Protein AF-A0A6A5AB65-F1 (afdb_monomer)

Nearest PDB structures (foldseek):
  9g6k-assembly1_Lv  TM=8.900E-01  e=3.664E-03  Toxoplasma gondii
  8oiq-assembly1_Bb  TM=7.845E-01  e=3.664E-03  Sus scrofa
  6i9r-assembly1_k  TM=7.928E-01  e=6.305E-03  Homo sapiens
  4v1a-assembly1_p  TM=8.082E-01  e=9.471E-03  Sus scrofa
  9g6k-assembly1_UE  TM=8.193E-01  e=3.936E-02  Toxoplasma gondii

Secondary structure (DSSP, 8-state):
-HHHHHHTT-SEEEEEE-TT-GGGHHHHHHHHHHHSHHHHTT-TT-EEEEEE--STTSPPB-

Organism: Aphanomyces astaci (NCBI:txid112090)

Sequence (62 aa):
MAAREIIRFLKKAEISFSSFDSRASGACEFYRQLNAGNTKKVNPKCEVVYTVTVHGKADPLI

Foldseek 3Di:
DVLLVVLLPAQEAEWEDAPPDPQCPVSVVSLVVCPDPVSCVNPVNYHYHYDYDPDPPDDIDD

Radius of gyration: 11.91 Å; Cα contacts (8 Å, |Δi|>4): 77; chains: 1; bounding box: 28×21×29 Å

Mean predicted aligned error: 6.68 Å

Structure (mmCIF, N/CA/C/O backbone):
data_AF-A0A6A5AB65-F1
#
_entry.id   AF-A0A6A5AB65-F1
#
loop_
_atom_site.group_PDB
_atom_site.id
_atom_site.type_symbol
_atom_site.label_atom_id
_atom_site.label_alt_id
_atom_site.label_comp_id
_atom_site.label_asym_id
_atom_site.label_entity_id
_atom_site.label_seq_id
_atom_site.pdbx_PDB_ins_code
_atom_site.Cartn_x
_atom_site.Cartn_y
_atom_site.Cartn_z
_atom_site.occupancy
_atom_site.B_iso_or_equiv
_atom_site.auth_seq_id
_atom_site.auth_comp_id
_atom_site.auth_asym_id
_atom_site.auth_atom_id
_atom_site.pdbx_PDB_model_num
ATOM 1 N N . MET A 1 1 ? -6.823 12.559 -1.387 1.00 48.47 1 MET A N 1
ATOM 2 C CA . MET A 1 1 ? -8.119 12.280 -0.718 1.00 48.47 1 MET A CA 1
ATOM 3 C C . MET A 1 1 ? -8.728 10.940 -1.133 1.00 48.47 1 MET A C 1
ATOM 5 O O . MET A 1 1 ? -9.287 10.290 -0.263 1.00 48.47 1 MET A O 1
ATOM 9 N N . ALA A 1 2 ? -8.565 10.483 -2.382 1.00 61.66 2 ALA A N 1
ATOM 10 C CA . ALA A 1 2 ? -9.174 9.242 -2.887 1.00 61.66 2 ALA A CA 1
ATOM 11 C C . ALA A 1 2 ? -8.881 7.971 -2.055 1.00 61.66 2 ALA A C 1
ATOM 13 O O . ALA A 1 2 ? -9.807 7.244 -1.712 1.00 61.66 2 ALA A O 1
ATOM 14 N N . ALA A 1 3 ? -7.630 7.730 -1.639 1.00 64.81 3 ALA A N 1
ATOM 15 C CA . ALA A 1 3 ? -7.267 6.501 -0.917 1.00 64.81 3 ALA A CA 1
ATOM 16 C C . ALA A 1 3 ? -7.984 6.321 0.441 1.00 64.81 3 ALA A C 1
ATOM 18 O O . ALA A 1 3 ? -8.255 5.195 0.851 1.00 64.81 3 ALA A O 1
ATOM 19 N N . ARG A 1 4 ? -8.327 7.419 1.138 1.00 68.75 4 ARG A N 1
ATOM 20 C CA . ARG A 1 4 ? -9.015 7.360 2.445 1.00 68.75 4 ARG A CA 1
ATOM 21 C C . ARG A 1 4 ? -10.473 6.932 2.319 1.00 68.75 4 ARG A C 1
ATOM 23 O O . ARG A 1 4 ? -10.976 6.271 3.220 1.00 68.75 4 ARG A O 1
ATOM 30 N N . GLU A 1 5 ? -11.135 7.312 1.233 1.00 78.12 5 GLU A N 1
ATOM 31 C CA . GLU A 1 5 ? -12.523 6.920 0.974 1.00 78.12 5 GLU A CA 1
ATOM 32 C C . GLU A 1 5 ? -12.594 5.457 0.521 1.00 78.12 5 GLU A C 1
ATOM 34 O O . GLU A 1 5 ? -13.459 4.713 0.972 1.00 78.12 5 GLU A O 1
ATOM 39 N N . ILE A 1 6 ? -11.616 5.016 -0.278 1.00 77.38 6 ILE A N 1
ATOM 40 C CA . ILE A 1 6 ? -11.528 3.638 -0.773 1.00 77.38 6 ILE A CA 1
ATOM 41 C C . ILE A 1 6 ? -11.224 2.657 0.372 1.00 77.38 6 ILE A C 1
ATOM 43 O O . ILE A 1 6 ? -11.893 1.633 0.499 1.00 77.38 6 ILE A O 1
ATOM 47 N N . ILE A 1 7 ? -10.267 2.971 1.258 1.00 82.25 7 ILE A N 1
ATOM 48 C CA . ILE A 1 7 ? -9.812 2.011 2.279 1.00 82.25 7 ILE A CA 1
ATOM 49 C C . ILE A 1 7 ? -10.889 1.639 3.308 1.00 82.25 7 ILE A C 1
ATOM 51 O O . ILE A 1 7 ? -10.792 0.582 3.926 1.00 82.25 7 ILE A O 1
ATOM 55 N N . ARG A 1 8 ? -11.925 2.469 3.499 1.00 82.44 8 ARG A N 1
ATOM 56 C CA . ARG A 1 8 ? -13.003 2.224 4.480 1.00 82.44 8 ARG A CA 1
ATOM 57 C C . ARG A 1 8 ? -13.695 0.880 4.287 1.00 82.44 8 ARG A C 1
ATOM 59 O O . ARG A 1 8 ? -14.110 0.272 5.267 1.00 82.44 8 ARG A O 1
ATOM 66 N N . PHE A 1 9 ? -13.801 0.431 3.040 1.00 83.75 9 PHE A N 1
ATOM 67 C CA . PHE A 1 9 ? -14.553 -0.767 2.668 1.00 83.75 9 PHE A CA 1
ATOM 68 C C . PHE A 1 9 ? -13.653 -1.930 2.243 1.00 83.75 9 PHE A C 1
ATOM 70 O O . PHE A 1 9 ? -14.140 -3.031 1.996 1.00 83.75 9 PHE A O 1
ATOM 77 N N . LEU A 1 10 ? -12.338 -1.707 2.164 1.00 85.50 10 LEU A N 1
ATOM 78 C CA . LEU A 1 10 ? -11.396 -2.739 1.757 1.00 85.50 10 LEU A CA 1
ATOM 79 C C . LEU A 1 10 ? -11.145 -3.732 2.893 1.00 85.50 10 LEU A C 1
ATOM 81 O O . LEU A 1 10 ? -10.824 -3.363 4.023 1.00 85.50 10 LEU A O 1
ATOM 85 N N . LYS A 1 11 ? -11.252 -5.020 2.561 1.00 88.19 11 LYS A N 1
ATOM 86 C CA . LYS A 1 11 ? -10.813 -6.119 3.429 1.00 88.19 11 LYS A CA 1
ATOM 87 C C . LYS A 1 11 ? -9.309 -6.363 3.285 1.00 88.19 11 LYS A C 1
ATOM 89 O O . LYS A 1 11 ? -8.619 -6.559 4.282 1.00 88.19 11 LYS A O 1
ATOM 94 N N . LYS A 1 12 ? -8.822 -6.347 2.044 1.00 88.25 12 LYS A N 1
ATOM 95 C CA . LYS A 1 12 ? -7.434 -6.620 1.676 1.00 88.25 12 LYS A CA 1
ATOM 96 C C . LYS A 1 12 ? -7.053 -5.793 0.449 1.00 88.25 12 LYS A C 1
ATOM 98 O O . LYS A 1 12 ? -7.889 -5.611 -0.432 1.00 88.25 12 LYS A O 1
ATOM 103 N N . ALA A 1 13 ? -5.815 -5.316 0.405 1.00 87.25 13 ALA A N 1
ATOM 104 C CA . ALA A 1 13 ? -5.198 -4.687 -0.756 1.00 87.25 13 ALA A CA 1
ATOM 105 C C . ALA A 1 13 ? -3.858 -5.378 -1.032 1.00 87.25 13 ALA A C 1
ATOM 107 O O . ALA A 1 13 ? -2.967 -5.363 -0.180 1.00 87.25 13 ALA A O 1
ATOM 108 N N . GLU A 1 14 ? -3.725 -5.996 -2.202 1.00 89.50 14 GLU A N 1
ATOM 109 C CA . GLU A 1 14 ? -2.490 -6.637 -2.651 1.00 89.50 14 GLU A CA 1
ATOM 110 C C . GLU A 1 14 ? -1.870 -5.775 -3.739 1.00 89.50 14 GLU A C 1
ATOM 112 O O . GLU A 1 14 ? -2.505 -5.495 -4.748 1.00 89.50 14 GLU A O 1
ATOM 117 N N . ILE A 1 15 ? -0.646 -5.314 -3.507 1.00 87.62 15 ILE A N 1
ATOM 118 C CA . ILE A 1 15 ? 0.028 -4.374 -4.396 1.00 87.62 15 ILE A CA 1
ATOM 119 C C . ILE A 1 15 ? 1.369 -4.970 -4.783 1.00 87.62 15 ILE A C 1
ATOM 121 O O . ILE A 1 15 ? 2.148 -5.387 -3.921 1.00 87.62 15 ILE A O 1
ATOM 125 N N . SER A 1 16 ? 1.650 -4.988 -6.082 1.00 87.62 16 SER A N 1
ATOM 126 C CA . SER A 1 16 ? 2.879 -5.559 -6.614 1.00 87.62 16 SER A CA 1
ATOM 127 C C . SER A 1 16 ? 3.506 -4.612 -7.627 1.00 87.62 16 SER A C 1
ATOM 129 O O . SER A 1 16 ? 2.914 -4.308 -8.662 1.00 87.62 16 SER A O 1
ATOM 131 N N . PHE A 1 17 ? 4.700 -4.111 -7.311 1.00 84.88 17 PHE A N 1
ATOM 132 C CA . PHE A 1 17 ? 5.468 -3.271 -8.225 1.00 84.88 17 PHE A CA 1
ATOM 133 C C . PHE A 1 17 ? 6.977 -3.391 -8.001 1.00 84.88 17 PHE A C 1
ATOM 135 O O . PHE A 1 17 ? 7.445 -3.841 -6.953 1.00 84.88 17 PHE A O 1
ATOM 142 N N . SER A 1 18 ? 7.740 -2.951 -9.004 1.00 83.25 18 SER A N 1
ATOM 143 C CA . SER A 1 18 ? 9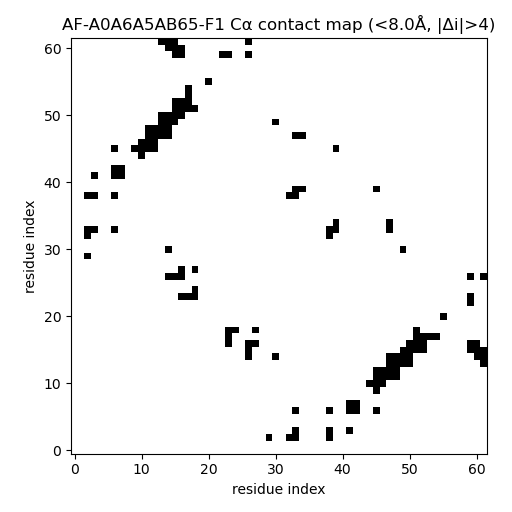.178 -2.714 -8.888 1.00 83.25 18 SER A CA 1
ATOM 144 C C . SER A 1 18 ? 9.435 -1.260 -8.514 1.00 83.25 18 SER A C 1
ATOM 146 O O . SER A 1 18 ? 9.040 -0.356 -9.249 1.00 83.25 18 SER A O 1
ATOM 148 N N . SER A 1 19 ? 10.157 -1.011 -7.419 1.00 77.19 19 SER A N 1
ATOM 149 C CA . SER A 1 19 ? 10.601 0.347 -7.054 1.00 77.19 19 SER A CA 1
ATOM 150 C C . SER A 1 19 ? 11.564 0.968 -8.073 1.00 77.19 19 SER A C 1
ATOM 152 O O . SER A 1 19 ? 11.821 2.167 -8.010 1.00 77.19 19 SER A O 1
ATOM 154 N N . PHE A 1 20 ? 12.113 0.157 -8.982 1.00 80.12 20 PHE A N 1
ATOM 155 C CA . PHE A 1 20 ? 13.027 0.591 -10.036 1.00 80.12 20 PHE A CA 1
ATOM 156 C C . PHE A 1 20 ? 12.317 0.838 -11.378 1.00 80.12 20 PHE A C 1
ATOM 158 O O . PHE A 1 20 ? 12.945 1.353 -12.299 1.00 80.12 20 PHE A O 1
ATOM 165 N N . ASP A 1 21 ? 11.029 0.487 -11.511 1.00 79.88 21 ASP A N 1
ATOM 166 C CA . ASP A 1 21 ? 10.251 0.750 -12.728 1.00 79.88 21 ASP A CA 1
ATOM 167 C C . ASP A 1 21 ? 9.608 2.143 -12.656 1.00 79.88 21 ASP A C 1
ATOM 169 O O . ASP A 1 21 ? 8.745 2.414 -11.818 1.00 79.88 21 ASP A O 1
ATOM 173 N N . SER A 1 22 ? 10.006 3.035 -13.565 1.00 81.25 22 SER A N 1
ATOM 174 C CA . SER A 1 22 ? 9.473 4.399 -13.652 1.00 81.25 22 SER A CA 1
ATOM 175 C C . SER A 1 22 ? 7.979 4.444 -13.996 1.00 81.25 22 SER A C 1
ATOM 177 O O . SER A 1 22 ? 7.292 5.400 -13.625 1.00 81.25 22 SER A O 1
ATOM 179 N N . ARG A 1 23 ? 7.444 3.397 -14.640 1.00 82.94 23 ARG A N 1
ATOM 180 C CA . ARG A 1 23 ? 6.014 3.257 -14.962 1.00 82.94 23 ARG A CA 1
ATOM 181 C C . ARG A 1 23 ? 5.173 2.917 -13.733 1.00 82.94 23 ARG A C 1
ATOM 183 O O . ARG A 1 23 ? 3.973 3.168 -13.722 1.00 82.94 23 ARG A O 1
ATOM 190 N N . ALA A 1 24 ? 5.797 2.391 -12.680 1.00 83.38 24 ALA A N 1
ATOM 191 C CA . ALA A 1 24 ? 5.127 2.016 -11.440 1.00 83.38 24 ALA A CA 1
ATOM 192 C C . ALA A 1 24 ? 5.082 3.143 -10.391 1.00 83.38 24 ALA A C 1
ATOM 194 O O . ALA A 1 24 ? 4.693 2.909 -9.244 1.00 83.38 24 ALA A O 1
ATOM 195 N N . SER A 1 25 ? 5.446 4.375 -10.765 1.00 84.50 25 SER A N 1
ATOM 196 C CA . SER A 1 25 ? 5.407 5.549 -9.882 1.00 84.50 25 SER A CA 1
ATOM 197 C C . SER A 1 25 ? 4.032 5.743 -9.225 1.00 84.50 25 SER A C 1
ATOM 199 O O . SER A 1 25 ? 3.958 5.924 -8.010 1.00 84.50 25 SER A O 1
ATOM 201 N N . GLY A 1 26 ? 2.945 5.578 -9.987 1.00 85.94 2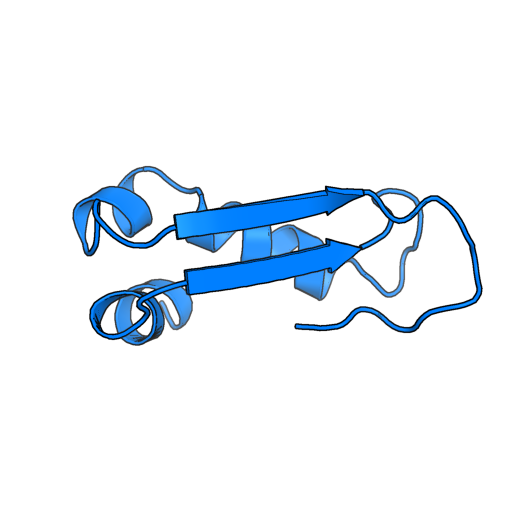6 GLY A N 1
ATOM 202 C CA . GLY A 1 26 ? 1.576 5.643 -9.466 1.00 85.94 26 GLY A CA 1
ATOM 203 C C . GLY A 1 26 ? 1.257 4.556 -8.431 1.00 85.94 26 GLY A C 1
ATOM 204 O O . GLY A 1 26 ? 0.701 4.858 -7.375 1.00 85.94 26 GLY A O 1
ATOM 205 N N . ALA A 1 27 ? 1.666 3.306 -8.676 1.00 85.19 27 ALA A N 1
ATOM 206 C CA . ALA A 1 27 ? 1.476 2.200 -7.731 1.00 85.19 27 ALA A CA 1
ATOM 207 C C . ALA A 1 27 ? 2.280 2.412 -6.434 1.00 85.19 27 ALA A C 1
ATOM 209 O O . ALA A 1 27 ? 1.790 2.144 -5.334 1.00 85.19 27 ALA A O 1
ATOM 210 N N . CYS A 1 28 ? 3.490 2.967 -6.550 1.00 87.19 28 CYS A N 1
ATOM 211 C CA . CYS A 1 28 ? 4.332 3.325 -5.411 1.00 87.19 28 CYS A CA 1
ATOM 212 C C . CYS A 1 28 ? 3.689 4.416 -4.544 1.00 87.19 28 CYS A C 1
ATOM 214 O O . CYS A 1 28 ? 3.624 4.286 -3.317 1.00 87.19 28 CYS A O 1
ATOM 216 N N . GLU A 1 29 ? 3.163 5.477 -5.159 1.00 87.69 29 GLU A N 1
ATOM 217 C CA . GLU A 1 29 ? 2.450 6.533 -4.437 1.00 87.69 29 GLU A CA 1
ATOM 218 C C . GLU A 1 29 ? 1.149 6.033 -3.809 1.00 87.69 29 GLU A C 1
ATOM 220 O O . GLU A 1 29 ? 0.850 6.373 -2.661 1.00 87.69 29 GLU A O 1
ATOM 225 N N . PHE A 1 30 ? 0.406 5.179 -4.511 1.00 86.94 30 PHE A N 1
ATOM 226 C CA . PHE A 1 30 ? -0.806 4.559 -3.990 1.00 86.94 30 PHE A CA 1
ATOM 227 C C . PHE A 1 30 ? -0.519 3.709 -2.745 1.00 86.94 30 PHE A C 1
ATOM 229 O O . PHE A 1 30 ? -1.158 3.893 -1.705 1.00 86.94 30 PHE A O 1
ATOM 236 N N . TYR A 1 31 ? 0.513 2.861 -2.798 1.00 88.00 31 TYR A N 1
ATOM 237 C CA . TYR A 1 31 ? 0.971 2.088 -1.645 1.00 88.00 31 TYR A CA 1
ATOM 238 C C . TYR A 1 31 ? 1.376 2.987 -0.470 1.00 88.00 31 TYR A C 1
ATOM 240 O O . TYR A 1 31 ? 0.955 2.749 0.664 1.00 88.00 31 TYR A O 1
ATOM 248 N N . ARG A 1 32 ? 2.129 4.067 -0.723 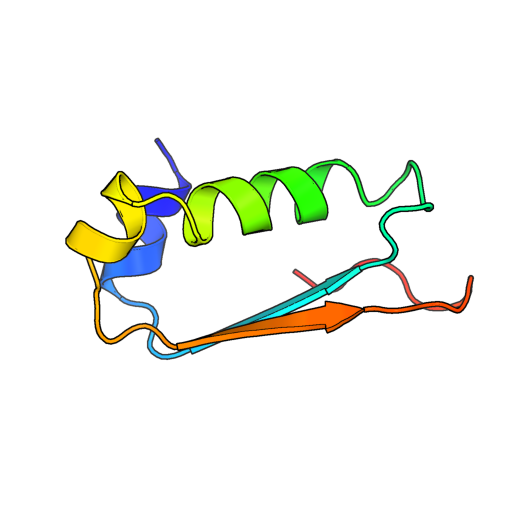1.00 88.62 32 ARG A N 1
ATOM 249 C CA . ARG A 1 32 ? 2.499 5.044 0.319 1.00 88.62 32 ARG A CA 1
ATOM 250 C C . ARG A 1 32 ? 1.270 5.673 0.972 1.00 88.62 32 ARG A C 1
ATOM 252 O O . ARG A 1 32 ? 1.239 5.815 2.193 1.00 88.62 32 ARG A O 1
ATOM 259 N N . GLN A 1 33 ? 0.250 6.024 0.189 1.00 89.06 33 GLN A N 1
ATOM 260 C CA . GLN A 1 33 ? -0.986 6.602 0.717 1.00 89.06 33 GLN A CA 1
ATOM 261 C C . GLN A 1 33 ? -1.805 5.597 1.533 1.00 89.06 33 GLN A C 1
ATOM 263 O O . GLN A 1 33 ? -2.362 5.983 2.562 1.00 89.06 33 GLN A O 1
ATOM 268 N N . LEU A 1 34 ? -1.860 4.326 1.126 1.00 86.44 34 LEU A N 1
ATOM 269 C CA . LEU A 1 34 ? -2.539 3.267 1.879 1.00 86.44 34 LEU A CA 1
ATOM 270 C C . LEU A 1 34 ? -1.838 2.953 3.203 1.00 86.44 34 LEU A C 1
ATOM 272 O O . LEU A 1 34 ? -2.498 2.767 4.224 1.00 86.44 34 LEU 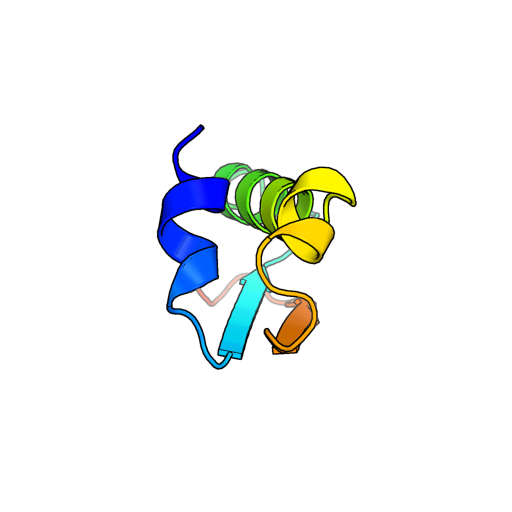A O 1
ATOM 276 N N . ASN A 1 35 ? -0.504 2.953 3.206 1.00 86.81 35 ASN A N 1
ATOM 277 C CA . ASN A 1 35 ? 0.283 2.679 4.406 1.00 86.81 35 ASN A CA 1
ATOM 278 C C . ASN A 1 35 ? 0.434 3.896 5.334 1.00 86.81 35 ASN A C 1
ATOM 280 O O . ASN A 1 35 ? 0.894 3.749 6.469 1.00 86.81 35 ASN A O 1
ATOM 284 N N . ALA A 1 36 ? 0.041 5.091 4.882 1.00 88.25 36 ALA A N 1
ATOM 285 C CA . ALA A 1 36 ? 0.095 6.301 5.687 1.00 88.25 36 ALA A CA 1
ATOM 286 C C . ALA A 1 36 ? -0.730 6.146 6.974 1.00 88.25 36 ALA A C 1
ATOM 288 O O . ALA A 1 36 ? -1.861 5.651 6.962 1.00 88.25 36 ALA A O 1
ATOM 289 N N . GLY A 1 37 ? -0.199 6.641 8.096 1.00 85.69 37 GLY A N 1
ATOM 290 C CA . GLY A 1 37 ? -0.847 6.502 9.405 1.00 85.69 37 GLY A CA 1
ATOM 291 C C . GLY A 1 37 ? -2.273 7.065 9.443 1.00 85.69 37 GLY A C 1
ATOM 292 O O . GLY A 1 37 ? -3.155 6.483 10.067 1.00 85.69 37 GLY A O 1
ATOM 293 N N . ASN A 1 38 ? -2.541 8.148 8.710 1.00 85.88 38 ASN A N 1
ATOM 294 C CA . ASN A 1 38 ? -3.880 8.738 8.609 1.00 85.88 38 ASN A CA 1
ATOM 295 C C . ASN A 1 38 ? -4.887 7.848 7.866 1.00 85.88 38 ASN A C 1
ATOM 297 O O . ASN A 1 38 ? -6.086 7.966 8.108 1.00 85.88 38 ASN A O 1
ATOM 301 N N . THR A 1 39 ? -4.411 6.978 6.978 1.00 84.00 39 THR A N 1
ATOM 302 C CA . THR A 1 39 ? -5.224 6.040 6.198 1.00 84.00 39 THR A CA 1
ATOM 303 C C . THR A 1 39 ? -5.436 4.744 6.984 1.00 84.00 39 THR A C 1
ATOM 305 O O . THR A 1 39 ? -6.571 4.290 7.105 1.00 84.00 39 THR A O 1
ATOM 308 N N . LYS A 1 40 ? -4.400 4.235 7.671 1.00 83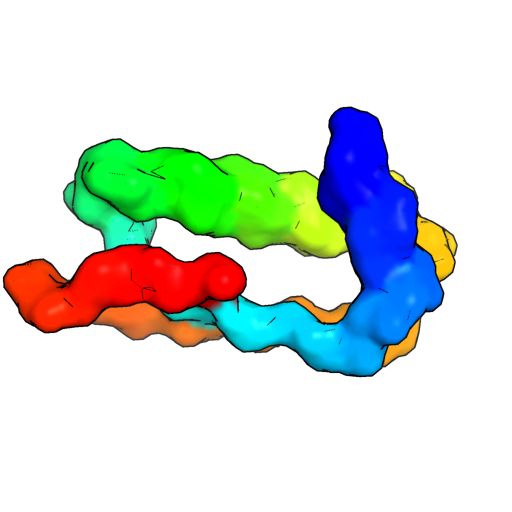.69 40 LYS A N 1
ATOM 309 C CA . LYS A 1 40 ? -4.540 3.117 8.626 1.00 83.69 40 LYS A CA 1
ATOM 310 C C . LYS A 1 40 ? -5.492 3.417 9.780 1.00 83.69 40 LYS A C 1
ATOM 312 O O . LYS A 1 40 ? -6.210 2.530 10.217 1.00 83.69 40 LYS A O 1
ATOM 317 N N . LYS A 1 41 ? -5.547 4.665 10.257 1.00 87.50 41 LYS A N 1
ATOM 318 C CA . LYS A 1 41 ? -6.525 5.083 11.279 1.00 87.50 41 LYS A CA 1
ATOM 319 C C . LYS A 1 41 ? -7.978 4.930 10.816 1.00 87.50 41 LYS A C 1
ATOM 321 O O . LYS A 1 41 ? -8.850 4.739 11.652 1.00 87.50 41 LYS A O 1
ATOM 326 N N . VAL A 1 42 ? -8.238 5.034 9.511 1.00 88.00 42 VAL A N 1
ATOM 327 C CA . VAL A 1 42 ? -9.592 4.923 8.946 1.00 88.00 42 VAL A CA 1
ATOM 328 C C . VAL A 1 42 ? -10.041 3.466 8.869 1.00 88.00 42 VAL A C 1
ATOM 330 O O . VAL A 1 42 ? -11.193 3.176 9.169 1.00 88.00 42 VAL A O 1
ATOM 333 N N . ASN A 1 43 ? -9.141 2.552 8.501 1.00 86.25 43 ASN A N 1
ATOM 334 C CA . ASN A 1 43 ? -9.417 1.121 8.529 1.00 86.25 43 ASN A CA 1
ATOM 335 C C . ASN A 1 43 ? -8.183 0.337 9.012 1.00 86.25 43 ASN A C 1
ATOM 337 O O . ASN A 1 43 ? -7.379 -0.117 8.195 1.00 86.25 43 ASN A O 1
ATOM 341 N N . PRO A 1 44 ? -8.027 0.151 10.336 1.00 85.75 44 PRO A N 1
ATOM 342 C CA . PRO A 1 44 ? -6.872 -0.547 10.900 1.00 85.75 44 PRO A CA 1
ATOM 343 C C . PRO A 1 44 ? -6.901 -2.059 10.648 1.00 85.75 44 PRO A C 1
ATOM 345 O O . PRO A 1 44 ? -5.902 -2.729 10.883 1.00 85.75 44 PRO A O 1
ATOM 348 N N . LYS A 1 45 ? -8.039 -2.600 10.192 1.00 87.00 45 LYS A N 1
ATOM 349 C CA . LYS A 1 45 ? -8.226 -4.026 9.897 1.00 87.00 45 LYS A CA 1
ATOM 350 C C . LYS A 1 45 ? -7.940 -4.371 8.434 1.00 87.00 45 LYS A C 1
ATOM 352 O O . LYS A 1 45 ? -7.936 -5.550 8.099 1.00 87.00 45 LYS A O 1
ATOM 357 N N . CYS A 1 46 ? -7.733 -3.372 7.574 1.00 86.00 46 CYS A N 1
ATOM 358 C CA . CYS A 1 46 ? -7.381 -3.602 6.179 1.00 86.00 46 CYS A CA 1
ATOM 359 C C . CYS A 1 46 ? -5.974 -4.193 6.099 1.00 86.00 46 CYS A C 1
ATOM 361 O O . CYS A 1 46 ? -4.994 -3.553 6.488 1.00 86.00 46 CYS A O 1
ATOM 363 N N . GLU A 1 47 ? -5.870 -5.397 5.552 1.00 88.62 47 GLU A N 1
ATOM 364 C CA . GLU A 1 47 ? -4.585 -6.033 5.300 1.00 88.62 47 GLU A CA 1
ATOM 365 C C . GLU A 1 47 ? -3.985 -5.463 4.007 1.00 88.62 47 GLU A C 1
ATOM 367 O O . GLU A 1 47 ? -4.563 -5.601 2.931 1.00 88.62 47 GLU A O 1
ATOM 372 N N . VAL A 1 48 ? -2.843 -4.780 4.111 1.00 87.12 48 VAL A N 1
ATOM 373 C CA . VAL A 1 48 ? -2.115 -4.232 2.957 1.00 87.12 48 VAL A CA 1
ATOM 374 C C . VAL A 1 48 ? -0.865 -5.076 2.747 1.00 87.12 48 VAL A C 1
ATOM 376 O O . VAL A 1 48 ? 0.063 -5.015 3.553 1.00 87.12 48 VAL A O 1
ATOM 379 N N . VAL A 1 49 ? -0.849 -5.861 1.673 1.00 88.88 49 VAL A N 1
ATOM 380 C CA . VAL A 1 49 ? 0.256 -6.756 1.314 1.00 88.88 49 VAL A CA 1
ATOM 381 C C . VAL A 1 49 ? 1.024 -6.139 0.153 1.00 88.88 49 VAL A C 1
ATOM 383 O O . VAL A 1 49 ? 0.449 -5.865 -0.898 1.00 88.88 49 VAL A O 1
ATOM 386 N N . TYR A 1 50 ? 2.325 -5.921 0.340 1.00 86.94 50 TYR A N 1
ATOM 387 C CA . TYR A 1 50 ? 3.217 -5.434 -0.710 1.00 86.94 50 TYR A CA 1
ATOM 388 C C . TYR A 1 50 ? 4.174 -6.536 -1.153 1.00 86.94 50 TYR A C 1
ATOM 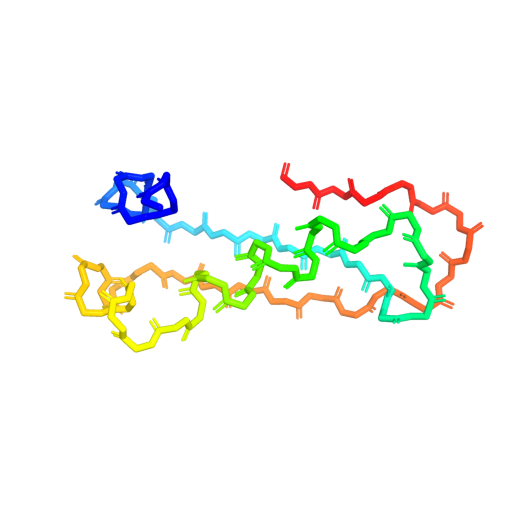390 O O . TYR A 1 50 ? 4.956 -7.040 -0.347 1.00 86.94 50 TYR A O 1
ATOM 398 N N . THR A 1 51 ? 4.123 -6.876 -2.439 1.00 86.56 51 THR A N 1
ATOM 399 C CA . THR A 1 51 ? 5.002 -7.871 -3.059 1.00 86.56 51 THR A CA 1
ATOM 400 C C . THR A 1 51 ? 5.973 -7.171 -4.000 1.00 86.56 51 THR A C 1
ATOM 402 O O . THR A 1 51 ? 5.570 -6.619 -5.024 1.00 86.56 51 THR A O 1
ATOM 405 N N . VAL A 1 52 ? 7.263 -7.200 -3.659 1.00 80.31 52 VAL A N 1
ATOM 406 C CA . VAL A 1 52 ? 8.319 -6.610 -4.491 1.00 80.31 52 VAL A CA 1
ATOM 407 C C . VAL A 1 52 ? 8.483 -7.440 -5.760 1.00 80.31 52 VAL A C 1
ATOM 409 O O . VAL A 1 52 ? 8.872 -8.606 -5.700 1.00 80.31 52 VAL A O 1
ATOM 412 N N . THR A 1 53 ? 8.236 -6.830 -6.915 1.00 74.25 53 THR A N 1
ATOM 413 C CA . THR A 1 53 ? 8.440 -7.475 -8.217 1.00 74.25 53 THR A CA 1
ATOM 414 C C . THR A 1 53 ? 9.790 -7.046 -8.763 1.00 74.25 53 THR A C 1
ATOM 416 O O . THR A 1 53 ?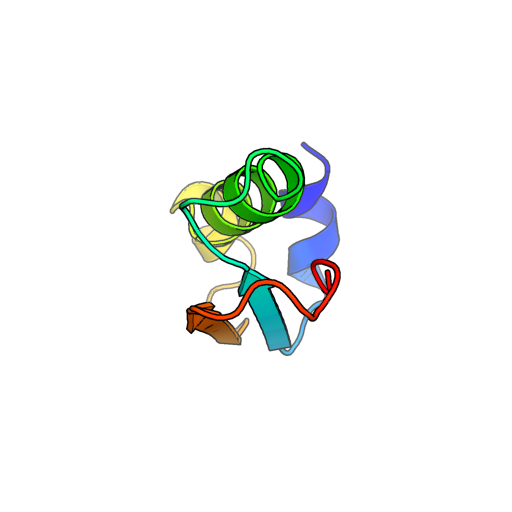 9.993 -5.871 -9.044 1.00 74.25 53 THR A O 1
ATOM 419 N N . VAL A 1 54 ? 10.732 -7.976 -8.926 1.00 65.75 54 VAL A N 1
ATOM 420 C CA . VAL A 1 54 ? 12.099 -7.657 -9.395 1.00 65.75 54 VAL A CA 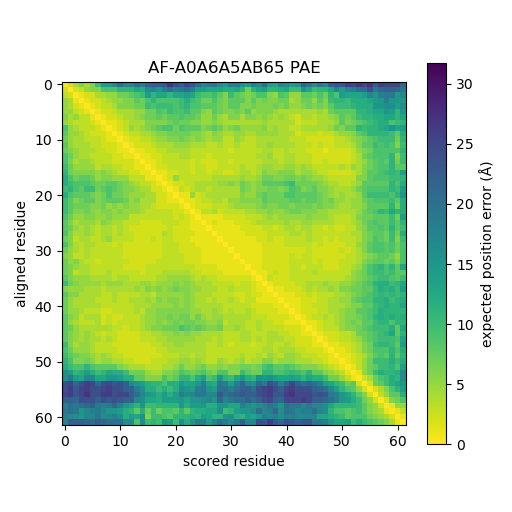1
ATOM 421 C C . VAL A 1 54 ? 12.292 -7.916 -10.898 1.00 65.75 54 VAL A C 1
ATOM 423 O O . VAL A 1 54 ? 13.406 -7.846 -11.409 1.00 65.75 54 VAL A O 1
ATOM 426 N N . HIS A 1 55 ? 11.221 -8.209 -11.642 1.00 53.47 55 HIS A N 1
ATOM 427 C CA . HIS A 1 55 ? 11.326 -8.683 -13.025 1.00 53.47 55 HIS A CA 1
ATOM 428 C C . HIS A 1 55 ? 10.504 -7.832 -13.997 1.00 53.47 55 HIS A C 1
ATOM 430 O O . HIS A 1 55 ? 9.299 -7.665 -13.830 1.00 53.47 55 HIS A O 1
ATOM 436 N N . GLY A 1 56 ? 11.173 -7.326 -15.040 1.00 53.03 56 GLY A N 1
ATOM 437 C CA . GLY A 1 56 ? 10.629 -6.454 -16.090 1.00 53.03 56 GLY A CA 1
ATOM 438 C C . GLY A 1 56 ? 9.661 -7.132 -17.064 1.00 53.03 56 GLY A C 1
ATOM 439 O O . GLY A 1 56 ? 9.823 -6.995 -18.272 1.00 53.03 56 GLY A O 1
ATOM 440 N N . LYS A 1 57 ? 8.680 -7.890 -16.561 1.00 51.81 57 LYS A N 1
ATOM 441 C CA . LYS A 1 57 ? 7.694 -8.606 -17.387 1.00 51.81 57 LYS A CA 1
ATOM 442 C C . LYS A 1 57 ? 6.234 -8.483 -16.951 1.00 51.81 57 LYS A C 1
ATOM 444 O O . LYS A 1 57 ? 5.383 -8.941 -17.701 1.00 51.81 57 LYS A O 1
ATOM 449 N N . ALA A 1 58 ? 5.926 -7.888 -15.803 1.00 55.03 58 ALA A N 1
ATOM 450 C CA . ALA A 1 58 ? 4.541 -7.717 -15.375 1.00 55.03 58 ALA A CA 1
ATOM 451 C C . ALA A 1 58 ? 4.234 -6.230 -15.214 1.00 55.03 58 ALA A C 1
ATOM 453 O O . ALA A 1 58 ? 4.924 -5.536 -14.465 1.00 55.03 58 ALA A O 1
ATOM 454 N N . ASP A 1 59 ? 3.226 -5.753 -15.944 1.00 60.47 59 ASP A N 1
ATOM 455 C CA . ASP A 1 59 ? 2.638 -4.440 -15.704 1.00 60.47 59 ASP A CA 1
ATOM 456 C C . ASP A 1 59 ? 2.164 -4.349 -14.24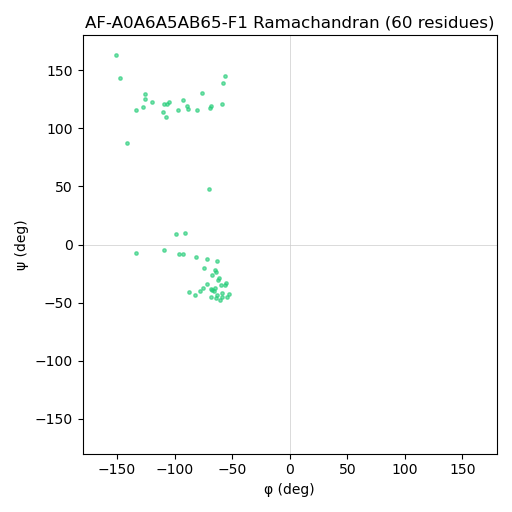3 1.00 60.47 59 ASP A C 1
ATOM 458 O O . ASP A 1 59 ? 1.739 -5.361 -13.672 1.00 60.47 59 ASP A O 1
ATOM 462 N N . PRO A 1 60 ? 2.270 -3.172 -13.606 1.00 59.22 60 PRO A N 1
ATOM 463 C CA . PRO A 1 60 ? 1.860 -3.005 -12.219 1.00 59.22 60 PRO A CA 1
ATOM 464 C C . PRO A 1 60 ? 0.376 -3.360 -12.063 1.00 59.22 60 PRO A C 1
ATOM 466 O O . PRO A 1 60 ? -0.487 -2.752 -12.695 1.00 59.22 60 PRO A O 1
ATOM 469 N N . LEU A 1 61 ? 0.094 -4.347 -11.212 1.00 62.75 61 LEU A N 1
ATOM 470 C CA . LEU A 1 61 ? -1.262 -4.721 -10.816 1.00 62.75 61 LEU A CA 1
ATOM 471 C C . LEU A 1 61 ? -1.635 -3.877 -9.593 1.00 62.75 61 LEU A C 1
ATOM 473 O O . LEU A 1 61 ? -0.936 -3.916 -8.573 1.00 62.75 61 LEU A O 1
ATOM 477 N N . ILE A 1 62 ? -2.694 -3.077 -9.736 1.00 57.28 62 ILE A N 1
ATOM 478 C CA . ILE A 1 62 ? -3.237 -2.176 -8.710 1.00 57.28 62 ILE A CA 1
ATOM 479 C C . ILE A 1 62 ? -4.691 -2.554 -8.450 1.00 57.28 62 ILE A C 1
ATOM 481 O O . ILE A 1 62 ? -5.408 -2.785 -9.451 1.00 57.28 62 ILE A O 1
#

pLDDT: mean 79.52, std 11.5, range [48.47, 89.5]

Solvent-accessible surface area (backbone atoms only — not comparable to full-atom values): 3815 Å² total; per-residue (Å²): 118,68,64,56,69,55,42,62,76,42,66,64,47,72,39,40,42,33,95,84,42,81,86,30,51,64,60,52,52,50,52,52,51,54,70,30,68,79,32,33,71,66,29,75,78,40,45,75,45,78,45,83,40,93,60,102,81,67,78,69,54,122